Protein AF-A0A355C501-F1 (afdb_monomer)

Solvent-accessible surface area (backbone atoms only — not comparable to full-atom values): 8488 Å² total; per-residue (Å²): 134,84,82,75,64,87,80,66,60,78,45,31,34,34,79,30,38,27,74,72,57,74,81,55,64,73,56,53,54,52,31,46,77,70,29,29,43,73,42,55,95,91,54,72,19,41,30,21,38,26,37,35,63,90,40,62,81,84,36,68,42,32,51,50,22,50,52,49,39,63,69,44,60,19,72,41,34,60,40,34,39,30,44,53,84,52,52,74,67,55,50,57,50,46,54,72,77,39,56,60,41,68,32,82,94,57,64,59,68,52,54,52,51,53,52,50,37,48,53,51,39,55,50,50,51,55,50,50,52,51,53,51,51,51,38,72,76,68,49,79,84,80,83,76,87,76,73,84,128

Foldseek 3Di:
DDPPPPLDAPWEEAEQELVPDDDDVVVQVVCVVVRYHHDDPPDQTQEYEYECAVHQCPDPSVVVSLVVQVVSPHQLGYEYEYALPDDPVSVVSVVVSHHYDHDHPDCVSVVVVVVVSSVVSVVVVVVVVVVVVVVVVPPDDDDDPDDDD

Nearest PDB structures (foldseek):
  2yxb-assembly1_A  TM=6.771E-01  e=1.306E-02  Aeropyrum pernix K1
  3ub4-assembly1_A-2  TM=6.579E-01  e=1.387E+00  Homo sapiens
  3ub3-assembly1_A-2  TM=5.852E-01  e=9.352E-01  Homo sapiens
  5iy6-assembly1_3  TM=3.878E-01  e=1.216E+00  Homo sapiens
  5sup-assembly3_C  TM=4.691E-01  e=1.804E+00  Saccharomyces cerevisiae S288C

pLDDT: mean 85.32, std 12.87, range [34.84, 95.75]

Sequence (149 aa):
MINHDKDQFRAKVAWLPASGRPAPQAFIDAAGAARYRLAEPGETPDIAIVDLYGADPQSEGATDAVAAARRAGAHAGVLIAAQAGAAAEDRRRCARLGETVFLRHSVEPLIGAMRERLRLASLADEAGDRIRSLIADGRTVMFSPSVPK

Secondary structure (DSSP, 8-state):
-----TT--SEEEEEEETTSPPPPHHHHHHHHHTTEEEPPTTPPPSEEEEEETTS-TTSHHHHHHHHHHHHTT-TT-EEEEEETTS-HHHHHHHHHHSEEEEESS-SHHHHHHHHHHHHHHHHHHHHHHHHHHHHHTT-----------

Radius of gyration: 18.92 Å; Cα contacts (8 Å, |Δi|>4): 201; chains: 1; bounding box: 46×45×54 Å

Structure (mmCIF, N/CA/C/O backbone):
data_AF-A0A355C501-F1
#
_entry.id   AF-A0A355C501-F1
#
loop_
_atom_site.group_PDB
_atom_site.id
_atom_site.type_symbol
_atom_site.label_atom_id
_atom_site.label_alt_id
_atom_site.label_comp_id
_atom_site.label_asym_id
_atom_site.label_entity_id
_atom_site.label_seq_id
_atom_site.pdbx_PDB_ins_code
_atom_site.Cartn_x
_atom_site.Cartn_y
_atom_site.Cartn_z
_atom_site.occupancy
_atom_site.B_iso_or_equiv
_atom_site.auth_seq_id
_atom_site.auth_comp_id
_atom_site.auth_asym_id
_atom_site.auth_atom_id
_atom_site.pdbx_PDB_model_num
ATOM 1 N N . MET A 1 1 ? 5.531 -12.426 36.049 1.00 34.84 1 MET A N 1
ATOM 2 C CA . MET A 1 1 ? 6.009 -13.236 34.910 1.00 34.84 1 MET A CA 1
ATOM 3 C C . MET A 1 1 ? 5.590 -12.488 33.656 1.00 34.84 1 MET A C 1
ATOM 5 O O . MET A 1 1 ? 4.409 -12.481 33.343 1.00 34.84 1 MET A O 1
ATOM 9 N N . ILE A 1 2 ? 6.488 -11.710 33.048 1.00 39.38 2 ILE A N 1
ATOM 10 C CA . ILE A 1 2 ? 6.164 -10.973 31.819 1.00 39.38 2 ILE A CA 1
ATOM 11 C C . ILE A 1 2 ? 6.325 -11.978 30.685 1.00 39.38 2 ILE A C 1
ATOM 13 O O . ILE A 1 2 ? 7.450 -12.343 30.348 1.00 39.38 2 ILE A O 1
ATOM 17 N N . ASN A 1 3 ? 5.208 -12.474 30.152 1.00 37.12 3 ASN A N 1
ATOM 18 C CA . ASN A 1 3 ? 5.219 -13.211 28.897 1.00 37.12 3 ASN A CA 1
ATOM 19 C C . ASN A 1 3 ? 5.588 -12.190 27.816 1.00 37.12 3 ASN A C 1
ATOM 21 O O . ASN A 1 3 ? 4.753 -11.420 27.350 1.00 37.12 3 ASN A O 1
ATOM 25 N N . HIS A 1 4 ? 6.874 -12.093 27.489 1.00 43.72 4 HIS A N 1
ATOM 26 C CA . HIS A 1 4 ? 7.277 -11.456 26.249 1.00 43.72 4 HIS A CA 1
ATOM 27 C C . HIS A 1 4 ? 6.821 -12.393 25.135 1.00 43.72 4 HIS A C 1
ATOM 29 O O . HIS A 1 4 ? 7.557 -13.317 24.797 1.00 43.72 4 HIS A O 1
ATOM 35 N N . ASP A 1 5 ? 5.606 -12.178 24.622 1.00 50.06 5 ASP A N 1
ATOM 36 C CA . ASP A 1 5 ? 5.119 -12.800 23.392 1.00 50.06 5 ASP A CA 1
ATOM 37 C C . ASP A 1 5 ? 6.150 -12.530 22.296 1.00 50.06 5 ASP A C 1
ATOM 39 O O . ASP A 1 5 ? 6.207 -11.454 21.695 1.00 50.06 5 ASP A O 1
ATOM 43 N N . LYS A 1 6 ? 7.027 -13.508 22.070 1.00 51.25 6 LYS A N 1
ATOM 44 C CA . LYS A 1 6 ? 8.003 -13.483 20.979 1.00 51.25 6 LYS A CA 1
ATOM 45 C C . LYS A 1 6 ? 7.317 -13.623 19.615 1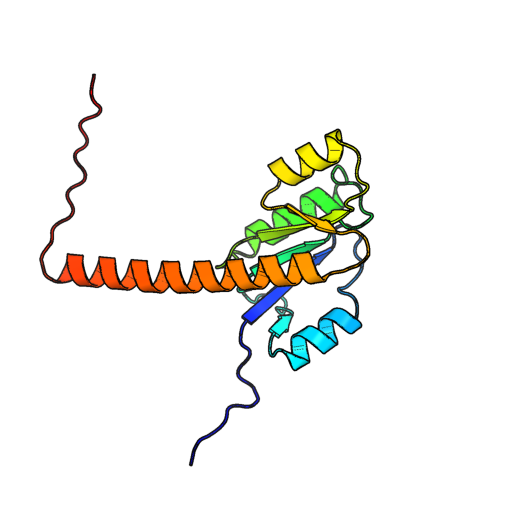.00 51.25 6 LYS A C 1
ATOM 47 O O . LYS A 1 6 ? 7.962 -13.353 18.609 1.00 51.25 6 LYS A O 1
ATOM 52 N N . ASP A 1 7 ? 6.014 -13.908 19.619 1.00 54.84 7 ASP A N 1
ATOM 53 C CA . ASP A 1 7 ? 5.165 -14.087 18.442 1.00 54.84 7 ASP A CA 1
ATOM 54 C C . ASP A 1 7 ? 4.274 -12.867 18.132 1.00 54.84 7 ASP A C 1
ATOM 56 O O . ASP A 1 7 ? 3.501 -12.891 17.174 1.00 54.84 7 ASP A O 1
ATOM 60 N N . GLN A 1 8 ? 4.374 -11.767 18.897 1.00 67.44 8 GLN A N 1
ATOM 61 C CA . GLN A 1 8 ? 3.654 -10.533 18.561 1.00 67.44 8 GLN A CA 1
ATOM 62 C C . GLN A 1 8 ? 4.344 -9.793 17.409 1.00 67.44 8 GLN A C 1
ATOM 64 O O . GLN A 1 8 ? 5.300 -9.025 17.588 1.00 67.44 8 GLN A O 1
ATOM 69 N N . PHE A 1 9 ? 3.825 -10.029 16.207 1.00 77.75 9 PHE A N 1
ATOM 70 C CA . PHE A 1 9 ? 4.120 -9.230 15.027 1.00 77.75 9 PHE A CA 1
ATOM 71 C C . PHE A 1 9 ? 3.537 -7.821 15.170 1.00 77.75 9 PHE A C 1
ATOM 73 O O . PHE A 1 9 ? 2.444 -7.630 15.695 1.00 77.75 9 PHE A O 1
ATOM 80 N N . ARG A 1 10 ? 4.282 -6.827 14.685 1.00 84.81 10 ARG A N 1
ATOM 81 C CA . ARG A 1 10 ? 3.892 -5.413 14.695 1.00 84.81 10 ARG A CA 1
ATOM 82 C C . ARG A 1 10 ? 2.913 -5.061 13.584 1.00 84.81 10 ARG A C 1
ATOM 84 O O . ARG A 1 10 ? 2.069 -4.204 13.803 1.00 84.81 10 ARG A O 1
ATOM 91 N N . ALA A 1 11 ? 3.064 -5.669 12.407 1.00 90.12 11 ALA A N 1
ATOM 92 C CA . ALA A 1 11 ? 2.107 -5.541 11.312 1.00 90.12 11 ALA A CA 1
ATOM 93 C C . ALA A 1 11 ? 2.259 -6.679 10.287 1.00 90.12 11 ALA A C 1
ATOM 95 O O . ALA A 1 11 ? 3.333 -7.278 10.139 1.00 90.12 11 ALA A O 1
ATOM 96 N N . LYS A 1 12 ? 1.177 -6.929 9.556 1.00 94.00 12 LYS A N 1
ATOM 97 C CA . LYS A 1 12 ? 1.039 -7.839 8.421 1.00 94.00 12 LYS A CA 1
ATOM 98 C C . LYS A 1 12 ? 1.103 -7.038 7.126 1.00 94.00 12 LYS A C 1
ATOM 100 O O . LYS A 1 12 ? 0.352 -6.081 6.937 1.00 94.00 12 LYS A O 1
ATOM 105 N N . VAL A 1 13 ? 1.972 -7.449 6.215 1.00 93.56 13 VAL A N 1
ATOM 106 C CA . VAL A 1 13 ? 2.197 -6.773 4.936 1.00 93.56 13 VAL A CA 1
ATOM 107 C C . VAL A 1 13 ? 1.774 -7.700 3.805 1.00 93.56 13 VAL A C 1
ATOM 109 O O . VAL A 1 13 ? 2.310 -8.795 3.668 1.00 93.56 13 VAL A O 1
ATOM 112 N N . ALA A 1 14 ? 0.838 -7.275 2.963 1.00 94.44 14 ALA A N 1
ATOM 113 C CA . ALA A 1 14 ? 0.594 -7.968 1.701 1.00 94.44 14 ALA A CA 1
ATOM 114 C C . ALA A 1 14 ? 1.596 -7.474 0.652 1.00 94.44 14 ALA A C 1
ATOM 116 O O . ALA A 1 14 ? 1.679 -6.273 0.403 1.00 94.44 14 ALA A O 1
ATOM 117 N N . TRP A 1 15 ? 2.337 -8.389 0.027 1.00 93.62 15 TRP A N 1
ATOM 118 C CA . TRP A 1 15 ? 3.214 -8.083 -1.104 1.00 93.62 15 TRP A CA 1
ATOM 119 C C . TRP A 1 15 ? 2.591 -8.608 -2.395 1.00 93.62 15 TRP A C 1
ATOM 121 O O . TRP A 1 15 ? 2.372 -9.810 -2.533 1.00 93.62 15 TRP A O 1
ATOM 131 N N . LEU A 1 16 ? 2.286 -7.709 -3.328 1.00 94.00 16 LEU A N 1
ATOM 132 C CA . LEU A 1 16 ? 1.493 -7.988 -4.525 1.00 94.00 16 LEU A CA 1
ATOM 133 C C . LEU A 1 16 ? 2.301 -7.619 -5.775 1.00 94.00 16 LEU A C 1
ATOM 135 O O . LEU A 1 16 ? 2.284 -6.464 -6.207 1.00 94.00 16 LEU A O 1
ATOM 139 N N . PRO A 1 17 ? 3.047 -8.576 -6.345 1.00 93.56 17 PRO A N 1
ATOM 140 C CA . PRO A 1 17 ? 3.934 -8.312 -7.465 1.00 93.56 17 PRO A CA 1
ATOM 141 C C . PRO A 1 17 ? 3.198 -8.368 -8.801 1.00 93.56 17 PRO A C 1
ATOM 143 O O . PRO A 1 17 ? 2.630 -9.396 -9.163 1.00 93.56 17 PRO A O 1
ATOM 146 N N . ALA A 1 18 ? 3.297 -7.304 -9.597 1.00 92.31 18 ALA A N 1
ATOM 147 C CA . ALA A 1 18 ? 2.763 -7.302 -10.961 1.00 92.31 18 ALA A CA 1
ATOM 148 C C . ALA A 1 18 ? 3.532 -8.241 -11.902 1.00 92.31 18 ALA A C 1
ATOM 150 O O . ALA A 1 18 ? 2.981 -8.766 -12.862 1.00 92.31 18 ALA A O 1
ATOM 151 N N . SER A 1 19 ? 4.816 -8.466 -11.617 1.00 87.00 19 SER A N 1
ATOM 152 C CA . SER A 1 19 ? 5.687 -9.351 -12.398 1.00 87.00 19 SER A CA 1
ATOM 153 C C . SER A 1 19 ? 5.602 -10.828 -11.986 1.00 87.00 19 SER A C 1
ATOM 155 O O . SER A 1 19 ? 6.338 -11.649 -12.531 1.00 87.00 19 SER A O 1
ATOM 157 N N . GLY A 1 20 ? 4.779 -11.166 -10.984 1.00 81.31 20 GLY A N 1
ATOM 158 C CA . GLY A 1 20 ? 4.707 -12.506 -10.391 1.00 81.31 20 GLY A CA 1
ATOM 159 C C . GLY A 1 20 ? 5.923 -12.901 -9.541 1.00 81.31 20 GLY A C 1
ATOM 160 O O . GLY A 1 20 ? 5.959 -14.001 -8.994 1.00 81.31 20 GLY A O 1
ATOM 161 N N . ARG A 1 21 ? 6.928 -12.025 -9.402 1.00 84.38 21 ARG A N 1
ATOM 162 C CA . ARG A 1 21 ? 8.116 -12.294 -8.582 1.00 84.38 21 ARG A CA 1
ATOM 163 C C . ARG A 1 21 ? 7.782 -12.161 -7.097 1.00 84.38 21 ARG A C 1
ATOM 165 O O . ARG A 1 21 ? 7.235 -11.134 -6.710 1.00 84.38 21 ARG A O 1
ATOM 172 N N . PRO A 1 22 ? 8.147 -13.129 -6.245 1.00 84.94 22 PRO A N 1
ATOM 173 C CA . PRO A 1 22 ? 7.931 -12.990 -4.812 1.00 84.94 22 PRO A CA 1
ATOM 174 C C . PRO A 1 22 ? 8.730 -11.809 -4.242 1.00 84.94 22 PRO A C 1
ATOM 176 O O . PRO A 1 22 ? 9.679 -11.320 -4.863 1.00 84.94 22 PRO A O 1
ATOM 179 N N . ALA A 1 23 ? 8.366 -11.380 -3.030 1.00 84.88 23 ALA A N 1
ATOM 180 C CA . ALA A 1 23 ? 9.163 -10.411 -2.288 1.00 84.88 23 ALA A CA 1
ATOM 181 C C . ALA A 1 23 ? 10.620 -10.907 -2.168 1.00 84.88 23 ALA A C 1
ATOM 183 O O . ALA A 1 23 ? 10.835 -12.099 -1.926 1.00 84.88 23 ALA A O 1
ATOM 184 N N . PRO A 1 24 ? 11.633 -10.033 -2.315 1.00 83.31 24 PRO A N 1
ATOM 185 C CA . PRO A 1 24 ? 13.027 -10.441 -2.162 1.00 83.31 24 PRO A CA 1
ATOM 186 C C . PRO A 1 24 ? 13.281 -11.069 -0.784 1.00 83.31 24 PRO A C 1
ATOM 188 O O . PRO A 1 24 ? 12.864 -10.504 0.225 1.00 83.31 24 PRO A O 1
ATOM 191 N N . GLN A 1 25 ? 14.024 -12.179 -0.712 1.00 83.75 25 GLN A N 1
ATOM 192 C CA . GLN A 1 25 ? 14.286 -12.865 0.566 1.00 83.75 25 GLN A CA 1
ATOM 193 C C . GLN A 1 25 ? 14.913 -11.931 1.610 1.00 83.75 25 GLN A C 1
ATOM 195 O O . GLN A 1 25 ? 14.475 -11.899 2.752 1.00 83.75 25 GLN A O 1
ATOM 200 N N . ALA A 1 26 ? 15.853 -11.077 1.196 1.00 80.44 26 ALA A N 1
ATOM 201 C CA . ALA A 1 26 ? 16.462 -10.085 2.080 1.00 80.44 26 ALA A CA 1
ATOM 202 C C . ALA A 1 26 ? 15.438 -9.107 2.690 1.00 80.44 26 ALA A C 1
ATOM 204 O O . ALA A 1 26 ? 15.602 -8.669 3.826 1.00 80.44 26 ALA A O 1
ATOM 205 N N . PHE A 1 27 ? 14.371 -8.770 1.955 1.00 82.44 27 PHE A N 1
ATOM 206 C CA . PHE A 1 27 ? 13.271 -7.973 2.494 1.00 82.44 27 PHE A CA 1
ATOM 207 C C . PHE A 1 27 ? 12.466 -8.774 3.522 1.00 82.44 27 PHE A C 1
ATOM 209 O O . PHE A 1 27 ? 12.143 -8.237 4.576 1.00 82.44 27 PHE A O 1
ATOM 216 N N . ILE A 1 28 ? 12.180 -10.049 3.245 1.00 85.75 28 ILE A N 1
ATOM 217 C CA . ILE A 1 28 ? 11.455 -10.943 4.161 1.00 85.75 28 ILE A CA 1
ATOM 218 C C . ILE A 1 28 ? 12.231 -11.122 5.472 1.00 85.75 28 ILE A C 1
ATOM 220 O O . ILE A 1 28 ? 11.657 -10.953 6.546 1.00 85.75 28 ILE A O 1
ATOM 224 N N . ASP A 1 29 ? 13.535 -11.385 5.398 1.00 83.81 29 ASP A N 1
ATOM 225 C CA . ASP A 1 29 ? 14.395 -11.570 6.571 1.00 83.81 29 ASP A CA 1
ATOM 226 C C . ASP A 1 29 ? 14.465 -10.289 7.416 1.00 83.81 29 ASP A C 1
ATOM 228 O O . ASP A 1 29 ? 14.307 -10.321 8.640 1.00 83.81 29 ASP A O 1
ATOM 232 N N . ALA A 1 30 ? 14.640 -9.135 6.761 1.00 81.69 30 ALA A N 1
ATOM 233 C CA . ALA A 1 30 ? 14.652 -7.837 7.428 1.00 81.69 30 ALA A CA 1
ATOM 234 C C . ALA A 1 30 ? 13.290 -7.495 8.056 1.00 81.69 30 ALA A C 1
ATOM 236 O O . ALA A 1 30 ? 13.239 -6.979 9.175 1.00 81.69 30 ALA A O 1
ATOM 237 N N . ALA A 1 31 ? 12.189 -7.804 7.365 1.00 83.81 31 ALA A N 1
ATOM 238 C CA . ALA A 1 31 ? 10.835 -7.651 7.884 1.00 83.81 31 ALA A CA 1
ATOM 239 C C . ALA A 1 31 ? 10.641 -8.513 9.137 1.00 83.81 31 ALA A C 1
ATOM 241 O O . ALA A 1 31 ? 10.243 -7.979 10.172 1.00 83.81 31 ALA A O 1
ATOM 242 N N . GLY A 1 32 ? 11.022 -9.792 9.082 1.00 83.81 32 GLY A N 1
ATOM 243 C CA . GLY A 1 32 ? 10.960 -10.715 10.215 1.00 83.81 32 GLY A CA 1
ATOM 244 C C . GLY A 1 32 ? 11.766 -10.225 11.420 1.00 83.81 32 GLY A C 1
ATOM 245 O O . GLY A 1 32 ? 11.239 -10.163 12.532 1.00 83.81 32 GLY A O 1
ATOM 246 N N . ALA A 1 33 ? 13.005 -9.768 11.208 1.00 82.75 33 ALA A N 1
ATOM 247 C CA . ALA A 1 33 ? 13.834 -9.178 12.265 1.00 82.75 33 ALA A CA 1
ATOM 248 C C . ALA A 1 33 ? 13.193 -7.920 12.886 1.00 82.75 33 ALA A C 1
ATOM 250 O O . ALA A 1 33 ? 13.297 -7.681 14.092 1.00 82.75 33 ALA A O 1
ATOM 251 N N . ALA A 1 34 ? 12.480 -7.136 12.075 1.00 82.62 34 ALA A N 1
ATOM 252 C CA . ALA A 1 34 ? 11.713 -5.968 12.502 1.00 82.62 34 ALA A CA 1
ATOM 253 C C . ALA A 1 34 ? 10.304 -6.304 13.041 1.00 82.62 34 ALA A C 1
ATOM 255 O O . ALA A 1 34 ? 9.557 -5.389 13.403 1.00 82.62 34 ALA A O 1
ATOM 256 N N . ARG A 1 35 ? 9.958 -7.597 13.148 1.00 86.06 35 ARG A N 1
ATOM 257 C CA . ARG A 1 35 ? 8.652 -8.133 13.574 1.00 86.06 35 ARG A CA 1
ATOM 258 C C . ARG A 1 35 ? 7.488 -7.769 12.655 1.00 86.06 35 ARG A C 1
ATOM 260 O O . ARG A 1 35 ? 6.344 -7.728 13.098 1.00 86.06 35 ARG A O 1
ATOM 267 N N . TYR A 1 36 ? 7.757 -7.514 11.387 1.00 88.00 36 TYR A N 1
ATOM 268 C CA . TYR A 1 36 ? 6.746 -7.531 10.339 1.00 88.00 36 TYR A CA 1
ATOM 269 C C . TYR A 1 36 ? 6.696 -8.922 9.718 1.00 88.00 36 TYR A C 1
ATOM 271 O O . TYR A 1 36 ? 7.714 -9.607 9.638 1.00 88.00 36 TYR A O 1
ATOM 279 N N . ARG A 1 37 ? 5.523 -9.334 9.247 1.00 90.50 37 ARG A N 1
ATOM 280 C CA . ARG A 1 37 ? 5.396 -10.568 8.468 1.00 90.50 37 ARG A CA 1
ATOM 281 C C . ARG A 1 37 ? 4.571 -10.350 7.221 1.00 90.50 37 ARG A C 1
ATOM 283 O O . ARG A 1 37 ? 3.764 -9.423 7.160 1.00 90.50 37 ARG A O 1
ATOM 290 N N . LEU A 1 38 ? 4.758 -11.228 6.244 1.00 91.06 38 LEU A N 1
ATOM 291 C CA . LEU A 1 38 ? 3.852 -11.279 5.110 1.00 91.06 38 LEU A CA 1
ATOM 292 C C . LEU A 1 38 ? 2.485 -11.807 5.563 1.00 91.06 38 LEU A C 1
ATOM 294 O O . LEU A 1 38 ? 2.400 -12.664 6.446 1.00 91.06 38 LEU A O 1
ATOM 298 N N . ALA A 1 39 ? 1.427 -11.235 4.995 1.00 91.75 39 ALA A N 1
ATOM 299 C CA . ALA A 1 39 ? 0.064 -11.702 5.211 1.00 91.75 39 ALA A CA 1
ATOM 300 C C . ALA A 1 39 ? -0.151 -13.041 4.494 1.00 91.75 39 ALA A C 1
ATOM 302 O O . ALA A 1 39 ? 0.274 -13.212 3.349 1.00 91.75 39 ALA A O 1
ATOM 303 N N . GLU A 1 40 ? -0.813 -13.976 5.167 1.00 87.75 40 GLU A N 1
ATOM 304 C CA . GLU A 1 40 ? -1.191 -15.258 4.576 1.00 87.75 40 GLU A CA 1
ATOM 305 C C . GLU A 1 40 ? -2.471 -15.117 3.733 1.00 87.75 40 GLU A C 1
ATOM 307 O O . GLU A 1 40 ? -3.260 -14.187 3.940 1.00 87.75 40 GLU A O 1
ATOM 312 N N . PRO A 1 41 ? -2.718 -16.024 2.768 1.00 82.12 41 PRO A N 1
ATOM 313 C CA . PRO A 1 41 ? -3.968 -16.029 2.018 1.00 82.12 41 PRO A CA 1
ATOM 314 C C . PRO A 1 41 ? -5.191 -16.066 2.944 1.00 82.12 41 PRO A C 1
ATOM 316 O O . PRO A 1 41 ? -5.314 -16.940 3.795 1.00 82.12 41 PRO A O 1
ATOM 319 N N . GLY A 1 42 ? -6.115 -15.122 2.753 1.00 84.06 42 GLY A N 1
ATOM 320 C CA . GLY A 1 42 ? -7.329 -14.997 3.568 1.00 84.06 42 GLY A CA 1
ATOM 321 C C . GLY A 1 42 ? -7.188 -14.086 4.789 1.00 84.06 42 GLY A C 1
ATOM 322 O O . GLY A 1 42 ? -8.200 -13.728 5.387 1.00 84.06 42 GLY A O 1
ATOM 323 N N . GLU A 1 43 ? -5.979 -13.643 5.131 1.00 91.75 43 GLU A N 1
ATOM 324 C CA . GLU A 1 43 ? -5.795 -12.619 6.153 1.00 91.75 43 GLU A CA 1
ATOM 325 C C . GLU A 1 43 ? -5.988 -11.214 5.583 1.00 91.75 43 GLU A C 1
ATOM 327 O O . GLU A 1 43 ? -5.505 -10.882 4.500 1.00 91.75 43 GLU A O 1
ATOM 332 N N . THR A 1 44 ? -6.621 -10.339 6.363 1.00 93.56 44 THR A N 1
ATOM 333 C CA . THR A 1 44 ? -6.594 -8.899 6.090 1.00 93.56 44 THR A CA 1
ATOM 334 C C . THR A 1 44 ? -5.226 -8.343 6.502 1.00 93.56 44 THR A C 1
ATOM 336 O O . THR A 1 44 ? -4.878 -8.441 7.687 1.00 93.56 44 THR A O 1
ATOM 339 N N . PRO A 1 45 ? -4.424 -7.790 5.575 1.00 95.12 45 PRO A N 1
ATOM 340 C CA . PRO A 1 45 ? -3.152 -7.159 5.906 1.00 95.12 45 PRO A CA 1
ATOM 341 C C . PRO A 1 45 ? -3.369 -5.801 6.584 1.00 95.12 45 PRO A C 1
ATOM 343 O O . PRO A 1 45 ? -4.400 -5.158 6.403 1.00 95.12 45 PRO A O 1
ATOM 346 N N . ASP A 1 46 ? -2.364 -5.318 7.306 1.00 95.25 46 ASP A N 1
ATOM 347 C CA . ASP A 1 46 ? -2.379 -3.957 7.850 1.00 95.25 46 ASP A CA 1
ATOM 348 C C . ASP A 1 46 ? -1.976 -2.943 6.775 1.00 95.25 46 ASP A C 1
ATOM 350 O O . ASP A 1 46 ? -2.488 -1.832 6.743 1.00 95.25 46 ASP A O 1
ATOM 354 N N . ILE A 1 47 ? -1.104 -3.329 5.840 1.00 95.62 47 ILE A N 1
ATOM 355 C CA . ILE A 1 47 ? -0.746 -2.525 4.667 1.00 95.62 47 ILE A CA 1
ATOM 356 C C . ILE A 1 47 ? -0.526 -3.424 3.447 1.00 95.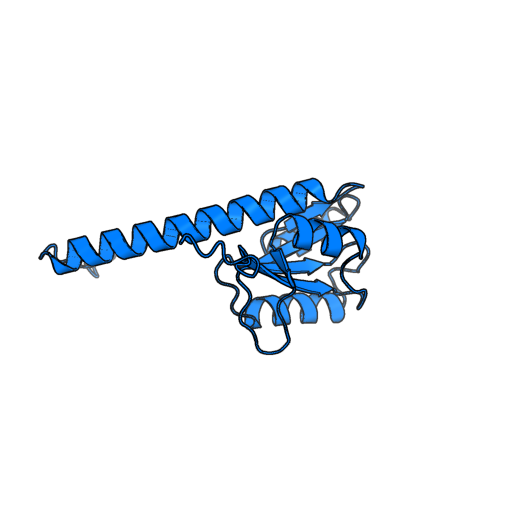62 47 ILE A C 1
ATOM 358 O O . ILE A 1 47 ? -0.012 -4.538 3.569 1.00 95.62 47 ILE A O 1
ATOM 362 N N . ALA A 1 48 ? -0.893 -2.942 2.262 1.00 95.75 48 ALA A N 1
ATOM 363 C CA . ALA A 1 48 ? -0.613 -3.623 1.002 1.00 95.75 48 ALA A CA 1
ATOM 364 C C . ALA A 1 48 ? 0.445 -2.867 0.193 1.00 95.75 48 ALA A C 1
ATOM 366 O O . ALA A 1 48 ? 0.369 -1.650 0.030 1.00 95.75 48 ALA A O 1
ATOM 367 N N . ILE A 1 49 ? 1.416 -3.600 -0.343 1.00 95.31 49 ILE A N 1
ATOM 368 C CA . ILE A 1 49 ? 2.458 -3.091 -1.230 1.00 95.31 49 ILE A CA 1
ATOM 369 C C . ILE A 1 49 ? 2.265 -3.728 -2.601 1.00 95.31 49 ILE A C 1
ATOM 371 O O . ILE A 1 49 ? 2.349 -4.946 -2.744 1.00 95.31 49 ILE A O 1
ATOM 375 N N . VAL A 1 50 ? 2.035 -2.893 -3.608 1.00 95.62 50 VAL A N 1
ATOM 376 C CA . VAL A 1 50 ? 2.038 -3.290 -5.016 1.00 95.62 50 VAL A CA 1
ATOM 377 C C . VAL A 1 50 ? 3.441 -3.096 -5.564 1.00 95.62 50 VAL A C 1
ATOM 379 O O . VAL A 1 50 ? 3.938 -1.970 -5.597 1.00 95.62 50 VAL A O 1
ATOM 382 N N . ASP A 1 51 ? 4.071 -4.172 -6.016 1.00 94.19 51 ASP A N 1
ATOM 383 C CA . ASP A 1 51 ? 5.393 -4.115 -6.633 1.00 94.19 51 ASP A CA 1
ATOM 384 C C . ASP A 1 51 ? 5.279 -4.038 -8.160 1.00 94.19 51 ASP A C 1
ATOM 386 O O . ASP A 1 51 ? 5.003 -5.030 -8.842 1.00 94.19 51 ASP A O 1
ATOM 390 N N . LEU A 1 52 ? 5.484 -2.828 -8.684 1.00 93.44 52 LEU A N 1
ATOM 391 C CA . LEU A 1 52 ? 5.606 -2.523 -10.110 1.00 93.44 52 LEU A CA 1
ATOM 392 C C . LEU A 1 52 ? 7.072 -2.323 -10.526 1.00 93.44 52 LEU A C 1
ATOM 394 O O . LEU A 1 52 ? 7.344 -1.823 -11.619 1.00 93.44 52 LEU A O 1
ATOM 398 N N . TYR A 1 53 ? 8.045 -2.645 -9.669 1.00 89.00 53 TYR A N 1
ATOM 399 C CA . TYR A 1 53 ? 9.449 -2.413 -9.977 1.00 89.00 53 TYR A CA 1
ATOM 400 C C . TYR A 1 53 ? 9.902 -3.296 -11.151 1.00 89.00 53 TYR A C 1
ATOM 402 O O . TYR A 1 53 ? 9.941 -4.524 -11.069 1.00 89.00 53 TYR A O 1
ATOM 410 N N . GLY A 1 54 ? 10.257 -2.656 -12.269 1.00 84.88 54 GLY A N 1
ATOM 411 C CA . GLY A 1 54 ? 10.625 -3.347 -13.507 1.00 84.88 54 GLY A CA 1
ATOM 412 C C . GLY A 1 54 ? 9.453 -4.015 -14.238 1.00 84.88 54 GLY A C 1
ATOM 413 O O . GLY A 1 54 ? 9.698 -4.815 -15.140 1.00 84.88 54 GLY A O 1
ATOM 414 N N . ALA A 1 55 ? 8.208 -3.716 -13.857 1.00 88.12 55 ALA A N 1
ATOM 415 C CA . ALA A 1 55 ? 7.006 -4.107 -14.588 1.00 88.12 55 ALA A CA 1
ATOM 416 C C . ALA A 1 55 ? 6.471 -2.927 -15.412 1.00 88.12 55 ALA A C 1
ATOM 418 O O . ALA A 1 55 ? 6.665 -1.768 -15.044 1.00 88.12 55 ALA A O 1
ATOM 419 N N . ASP A 1 56 ? 5.767 -3.226 -16.504 1.00 88.75 56 ASP A N 1
ATOM 420 C CA . ASP A 1 56 ? 4.998 -2.222 -17.240 1.00 88.75 56 ASP A CA 1
ATOM 421 C C . ASP A 1 56 ? 3.737 -1.849 -16.431 1.00 88.75 56 ASP A C 1
ATOM 423 O O . ASP A 1 56 ? 2.899 -2.727 -16.189 1.00 88.75 56 ASP A O 1
ATOM 427 N N . PRO A 1 57 ? 3.553 -0.577 -16.023 1.00 87.50 57 PRO A N 1
ATOM 428 C CA . PRO A 1 57 ? 2.358 -0.134 -15.305 1.00 87.50 57 PRO A CA 1
ATOM 429 C C . PRO A 1 57 ? 1.047 -0.295 -16.089 1.00 87.50 57 PRO A C 1
ATOM 431 O O . PRO A 1 57 ? -0.021 -0.181 -15.492 1.00 87.50 57 PRO A O 1
ATOM 434 N N . GLN A 1 58 ? 1.108 -0.506 -17.408 1.00 87.44 58 GLN A N 1
ATOM 435 C CA . GLN A 1 58 ? -0.055 -0.745 -18.271 1.00 87.44 58 GLN A CA 1
ATOM 436 C C . GLN A 1 58 ? -0.388 -2.228 -18.436 1.00 87.44 58 GLN A C 1
ATOM 438 O O . GLN A 1 58 ? -1.426 -2.561 -19.004 1.00 87.44 58 GLN A O 1
ATOM 443 N N . SER A 1 59 ? 0.478 -3.116 -17.950 1.00 90.19 59 SER A N 1
ATOM 444 C CA . SER A 1 59 ? 0.238 -4.548 -18.049 1.00 90.19 59 SER A CA 1
ATOM 445 C C . SER A 1 59 ? -1.013 -4.968 -17.276 1.00 90.19 59 SER A C 1
ATOM 447 O O . SER A 1 59 ? -1.406 -4.363 -16.270 1.00 90.19 59 SER A O 1
ATOM 449 N N . GLU A 1 60 ? -1.616 -6.064 -17.726 1.00 91.00 60 GLU A N 1
ATOM 450 C CA . GLU A 1 60 ? -2.715 -6.719 -17.017 1.00 91.00 60 GLU A CA 1
ATOM 451 C C . GLU A 1 60 ? -2.291 -7.094 -15.588 1.00 91.00 60 GLU A C 1
ATOM 453 O O . GLU A 1 60 ? -2.991 -6.768 -14.634 1.00 91.00 60 GLU A O 1
ATOM 458 N N . GLY A 1 61 ? -1.064 -7.602 -15.412 1.00 91.88 61 GLY A N 1
ATOM 459 C CA . GLY A 1 61 ? -0.496 -7.912 -14.096 1.00 91.88 61 GLY A CA 1
ATOM 460 C C . GLY A 1 61 ? -0.399 -6.706 -13.152 1.00 91.88 61 GLY A C 1
ATOM 461 O O . GLY A 1 61 ? -0.655 -6.840 -11.955 1.00 91.88 61 GLY A O 1
ATOM 462 N N . ALA A 1 62 ? -0.088 -5.509 -13.662 1.00 91.81 62 ALA A N 1
ATOM 463 C CA . ALA A 1 62 ? -0.101 -4.285 -12.855 1.00 91.81 62 ALA A CA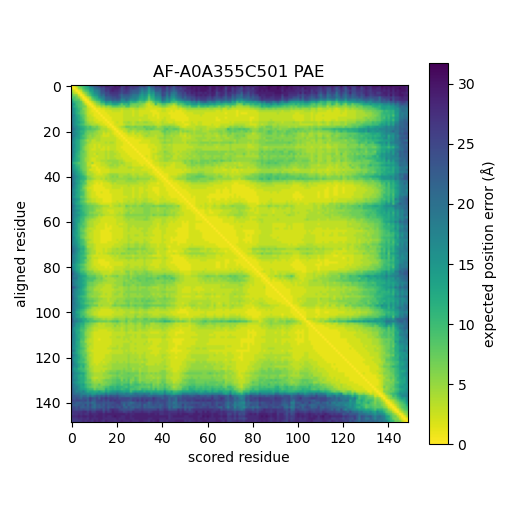 1
ATOM 464 C C . ALA A 1 62 ? -1.522 -3.905 -12.423 1.00 91.81 62 ALA A C 1
ATOM 466 O O . ALA A 1 62 ? -1.751 -3.546 -11.265 1.00 91.81 62 ALA A O 1
ATOM 467 N N . THR A 1 63 ? -2.481 -4.031 -13.340 1.00 92.25 63 THR A N 1
ATOM 468 C CA . THR A 1 63 ? -3.897 -3.769 -13.063 1.00 92.25 63 THR A CA 1
ATOM 469 C C . THR A 1 63 ? -4.435 -4.738 -12.009 1.00 92.25 63 THR A C 1
ATOM 471 O O . THR A 1 63 ? -5.052 -4.309 -11.029 1.00 92.25 63 THR A O 1
ATOM 474 N N . ASP A 1 64 ? -4.127 -6.025 -12.148 1.00 93.88 64 ASP A N 1
ATOM 475 C CA . ASP A 1 64 ? -4.552 -7.075 -11.228 1.00 93.88 64 ASP A CA 1
ATOM 476 C C . ASP A 1 64 ? -3.932 -6.926 -9.844 1.00 93.88 64 ASP A C 1
ATOM 478 O O . ASP A 1 64 ? -4.642 -7.047 -8.844 1.00 93.88 64 ASP A O 1
ATOM 482 N N . ALA A 1 65 ? -2.640 -6.599 -9.763 1.00 94.38 65 ALA A N 1
ATOM 483 C CA . ALA A 1 65 ? -1.959 -6.386 -8.490 1.00 94.38 65 ALA A CA 1
ATOM 484 C C . ALA A 1 65 ? -2.555 -5.195 -7.720 1.00 94.38 65 ALA A C 1
ATOM 486 O O . ALA A 1 65 ? -2.822 -5.302 -6.520 1.00 94.38 65 ALA A O 1
ATOM 487 N N . VAL A 1 66 ? -2.848 -4.079 -8.401 1.00 94.12 66 VAL A N 1
ATOM 488 C CA . VAL A 1 66 ? -3.519 -2.921 -7.780 1.00 94.12 66 VAL A CA 1
ATOM 489 C C . VAL A 1 66 ? -4.941 -3.271 -7.349 1.00 94.12 66 VAL A C 1
ATOM 491 O O . VAL A 1 66 ? -5.361 -2.912 -6.246 1.00 94.12 66 VAL A O 1
ATOM 494 N N . ALA A 1 67 ? -5.694 -3.979 -8.190 1.00 93.75 67 ALA A N 1
ATOM 495 C CA . ALA A 1 67 ? -7.049 -4.396 -7.858 1.00 93.75 67 ALA A CA 1
ATOM 496 C C . ALA A 1 67 ? -7.062 -5.360 -6.659 1.00 93.75 67 ALA A C 1
ATOM 498 O O . ALA A 1 67 ? -7.893 -5.214 -5.761 1.00 93.75 67 ALA A O 1
ATOM 499 N N . ALA A 1 68 ? -6.113 -6.296 -6.597 1.00 93.94 68 ALA A N 1
ATOM 500 C CA . ALA A 1 68 ? -5.923 -7.196 -5.466 1.00 93.94 68 ALA A CA 1
ATOM 501 C C . ALA A 1 68 ? -5.563 -6.430 -4.186 1.00 93.94 68 ALA A C 1
ATOM 503 O O . ALA A 1 68 ? -6.166 -6.685 -3.147 1.00 93.94 68 ALA A O 1
ATOM 504 N N . ALA A 1 69 ? -4.672 -5.436 -4.265 1.00 94.50 69 ALA A N 1
ATOM 505 C CA . ALA A 1 69 ? -4.298 -4.609 -3.115 1.00 94.50 69 ALA A CA 1
ATOM 506 C C . ALA A 1 69 ? -5.490 -3.842 -2.542 1.00 94.50 69 ALA A C 1
ATOM 508 O O . ALA A 1 69 ? -5.674 -3.783 -1.329 1.00 94.50 69 ALA A O 1
ATOM 509 N N . ARG A 1 70 ? -6.335 -3.293 -3.420 1.00 93.44 70 ARG A N 1
ATOM 510 C CA . ARG A 1 70 ? -7.564 -2.600 -3.016 1.00 93.44 70 ARG A CA 1
ATOM 511 C C . ARG A 1 70 ? -8.573 -3.559 -2.384 1.00 93.44 70 ARG A C 1
ATOM 513 O O . ARG A 1 70 ? -9.167 -3.220 -1.367 1.00 93.44 70 ARG A O 1
ATOM 520 N N . ARG A 1 71 ? -8.744 -4.759 -2.952 1.00 94.38 71 ARG A N 1
ATOM 521 C CA . ARG A 1 71 ? -9.639 -5.795 -2.405 1.00 94.38 71 ARG A CA 1
ATOM 522 C C . ARG A 1 71 ? -9.157 -6.374 -1.078 1.00 94.38 71 ARG A C 1
ATOM 524 O O . ARG A 1 71 ? -9.993 -6.799 -0.292 1.00 94.38 71 ARG A O 1
ATOM 531 N N . ALA A 1 72 ? -7.849 -6.372 -0.819 1.00 92.75 72 ALA A N 1
ATOM 532 C CA . ALA A 1 72 ? -7.290 -6.872 0.433 1.00 92.75 72 ALA A CA 1
ATOM 533 C C . ALA A 1 72 ? -7.785 -6.089 1.662 1.00 92.75 72 ALA A C 1
ATOM 535 O O . ALA A 1 72 ? -7.710 -6.608 2.770 1.00 92.75 72 ALA A O 1
ATOM 536 N N . GLY A 1 73 ? -8.301 -4.864 1.480 1.00 90.31 73 GLY A N 1
ATOM 537 C CA . GLY A 1 73 ? -8.893 -4.085 2.570 1.00 90.31 73 GLY A CA 1
ATOM 538 C C . GLY A 1 73 ? -7.868 -3.667 3.622 1.00 90.31 73 GLY A C 1
ATOM 539 O O . GLY A 1 73 ? -8.189 -3.620 4.805 1.00 90.31 73 GLY A O 1
ATOM 540 N N . ALA A 1 74 ? -6.631 -3.406 3.191 1.00 93.38 74 ALA A N 1
ATOM 541 C CA . ALA A 1 74 ? -5.53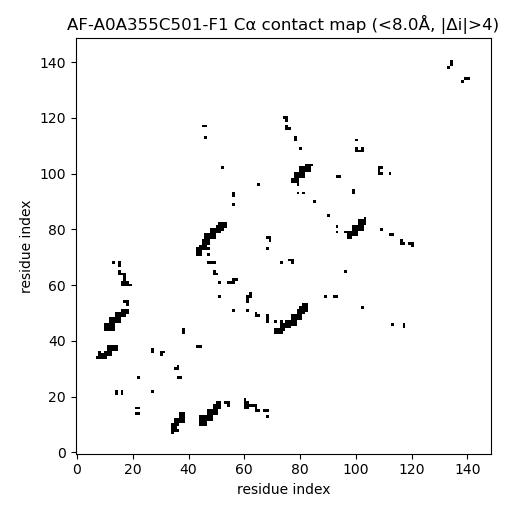9 -3.069 4.088 1.00 93.38 74 ALA A CA 1
ATOM 542 C C . ALA A 1 74 ? -5.841 -1.793 4.884 1.00 93.38 74 ALA A C 1
ATOM 544 O O . ALA A 1 74 ? -6.091 -0.742 4.288 1.00 93.38 74 ALA A O 1
ATOM 545 N N . HIS A 1 75 ? -5.783 -1.878 6.213 1.00 91.56 75 HIS A N 1
ATOM 546 C CA . HIS A 1 75 ? -6.187 -0.791 7.114 1.00 91.56 75 HIS A CA 1
ATOM 547 C C . HIS A 1 75 ? -5.398 0.510 6.882 1.00 91.56 75 HIS A C 1
ATOM 549 O O . HIS A 1 75 ? -5.987 1.566 6.663 1.00 91.56 75 HIS A O 1
ATOM 555 N N . ALA A 1 76 ? -4.068 0.430 6.802 1.00 93.38 76 ALA A N 1
ATOM 556 C CA . ALA A 1 76 ? -3.192 1.566 6.510 1.00 93.38 76 ALA A CA 1
ATOM 557 C C . ALA A 1 76 ? -3.146 1.943 5.015 1.00 93.38 76 ALA A C 1
ATOM 559 O O . ALA A 1 76 ? -2.503 2.931 4.629 1.00 93.38 76 ALA A O 1
ATOM 560 N N . GLY A 1 77 ? -3.855 1.196 4.165 1.00 93.69 77 GLY A N 1
ATOM 561 C CA . GLY A 1 77 ? -4.005 1.441 2.737 1.00 93.69 77 GLY A CA 1
ATOM 562 C C . GLY A 1 77 ? -2.979 0.729 1.854 1.00 93.69 77 GLY A C 1
ATOM 563 O O . GLY A 1 77 ? -2.396 -0.296 2.214 1.00 93.69 77 GLY A O 1
ATOM 564 N N . VAL A 1 78 ? -2.801 1.278 0.650 1.00 95.38 78 VAL A N 1
AT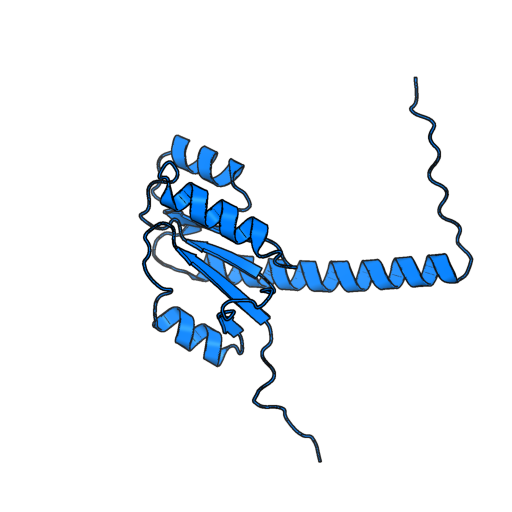OM 565 C CA . VAL A 1 78 ? -1.987 0.697 -0.425 1.00 95.38 78 VAL A CA 1
ATOM 566 C C . VAL A 1 78 ? -0.827 1.627 -0.764 1.00 95.38 78 VAL A C 1
ATOM 568 O O . VAL A 1 78 ? -1.040 2.814 -1.012 1.00 95.38 78 VAL A O 1
ATOM 571 N N . LEU A 1 79 ? 0.378 1.067 -0.841 1.00 95.75 79 LEU A N 1
ATOM 572 C CA . LEU A 1 79 ? 1.568 1.708 -1.393 1.00 95.75 79 LEU A CA 1
ATOM 573 C C . LEU A 1 79 ? 1.968 1.034 -2.702 1.00 95.75 79 LEU A C 1
ATOM 575 O O . LEU A 1 79 ? 1.881 -0.183 -2.838 1.00 95.75 79 LEU A O 1
ATOM 579 N N . ILE A 1 80 ? 2.445 1.824 -3.657 1.00 95.69 80 ILE A N 1
ATOM 580 C CA . ILE A 1 80 ? 2.917 1.339 -4.954 1.00 95.69 80 ILE A CA 1
ATOM 581 C C . ILE A 1 80 ? 4.422 1.562 -5.035 1.00 95.69 80 ILE A C 1
ATOM 583 O O . ILE A 1 80 ? 4.887 2.696 -5.004 1.00 95.69 80 ILE A O 1
ATOM 587 N N . ALA A 1 81 ? 5.198 0.494 -5.162 1.00 94.50 81 ALA A N 1
ATOM 588 C CA . ALA A 1 81 ? 6.622 0.558 -5.447 1.00 94.50 81 ALA A CA 1
ATOM 589 C C . ALA A 1 81 ? 6.830 0.561 -6.965 1.00 94.50 81 ALA A C 1
ATOM 591 O O . ALA A 1 81 ? 6.403 -0.359 -7.654 1.00 94.50 81 ALA A O 1
ATOM 592 N N . ALA A 1 82 ? 7.478 1.593 -7.503 1.00 94.12 82 ALA A N 1
ATOM 593 C CA . ALA A 1 82 ? 7.732 1.716 -8.938 1.00 94.12 82 ALA A CA 1
ATOM 594 C C . ALA A 1 82 ? 9.183 2.115 -9.218 1.00 94.12 82 ALA A C 1
ATOM 596 O O . ALA A 1 82 ? 9.867 2.686 -8.369 1.00 94.12 82 ALA A O 1
ATOM 597 N N . GLN A 1 83 ? 9.665 1.856 -10.431 1.00 92.62 83 GLN A N 1
ATOM 598 C CA . GLN A 1 83 ? 11.025 2.221 -10.818 1.00 92.62 83 GLN A CA 1
ATOM 599 C C . GLN A 1 83 ? 11.162 3.742 -11.005 1.00 92.62 83 GLN A C 1
ATOM 601 O O . GLN A 1 83 ? 10.423 4.373 -11.755 1.00 92.62 83 GLN A O 1
ATOM 606 N N . ALA A 1 84 ? 12.156 4.358 -10.365 1.00 90.19 84 ALA A N 1
ATOM 607 C CA . ALA A 1 84 ? 12.408 5.798 -10.451 1.00 90.19 84 ALA A CA 1
ATOM 608 C C . ALA A 1 84 ? 12.891 6.259 -11.832 1.00 90.19 84 ALA A C 1
ATOM 610 O O . ALA A 1 84 ? 12.754 7.438 -12.155 1.00 90.19 84 ALA A O 1
ATOM 611 N N . GLY A 1 85 ? 13.451 5.342 -12.624 1.00 86.62 85 GLY A N 1
ATOM 612 C CA . GLY A 1 85 ? 13.810 5.563 -14.025 1.00 86.62 85 GLY A CA 1
ATOM 613 C C . GLY A 1 85 ? 12.632 5.480 -15.002 1.00 86.62 85 GLY A C 1
ATOM 614 O O . GLY A 1 85 ? 12.860 5.624 -16.197 1.00 86.62 85 GLY A O 1
ATOM 615 N N . ALA A 1 86 ? 11.402 5.243 -14.528 1.00 87.69 86 ALA A N 1
ATOM 616 C CA . ALA A 1 86 ? 10.218 5.204 -15.384 1.00 87.69 86 ALA A CA 1
ATOM 617 C C . ALA A 1 86 ? 10.004 6.537 -16.121 1.00 87.69 86 ALA A C 1
ATOM 619 O O . ALA A 1 86 ? 10.271 7.618 -15.574 1.00 87.69 86 ALA A O 1
ATOM 620 N N . ALA A 1 87 ? 9.493 6.457 -17.352 1.00 90.81 87 ALA A N 1
ATOM 621 C CA . ALA A 1 87 ? 9.204 7.624 -18.175 1.00 90.81 87 ALA A CA 1
ATOM 622 C C . ALA A 1 87 ? 8.171 8.542 -17.497 1.00 90.81 87 ALA A C 1
ATOM 624 O O . ALA A 1 87 ? 7.364 8.110 -16.675 1.00 90.81 87 ALA A O 1
ATOM 625 N N . ALA A 1 88 ? 8.165 9.832 -17.846 1.00 90.75 88 ALA A N 1
ATOM 626 C CA . ALA A 1 88 ? 7.272 10.812 -17.217 1.00 90.75 88 ALA A CA 1
ATOM 627 C C . ALA A 1 88 ? 5.786 10.415 -17.301 1.00 90.75 88 ALA A C 1
ATOM 629 O O . ALA A 1 88 ? 5.023 10.666 -16.367 1.00 90.75 88 ALA A O 1
ATOM 630 N N . GLU A 1 89 ? 5.383 9.781 -18.400 1.00 90.88 89 GLU A N 1
ATOM 631 C CA . GLU A 1 89 ? 4.027 9.275 -18.587 1.00 90.88 89 GLU A CA 1
ATOM 632 C C . GLU A 1 89 ? 3.692 8.141 -17.607 1.00 90.88 89 GLU A C 1
ATOM 634 O O . GLU A 1 89 ? 2.667 8.200 -16.925 1.00 90.88 89 GLU A O 1
ATOM 639 N N . ASP A 1 90 ? 4.591 7.171 -17.457 1.00 90.12 90 ASP A N 1
ATOM 640 C CA . ASP A 1 90 ? 4.444 6.055 -16.520 1.00 90.12 90 ASP A CA 1
ATOM 641 C C . ASP A 1 90 ? 4.400 6.536 -15.074 1.00 90.12 90 ASP A C 1
ATOM 643 O O . ASP A 1 90 ? 3.575 6.084 -14.284 1.00 90.12 90 ASP A O 1
ATOM 647 N N . ARG A 1 91 ? 5.200 7.550 -14.728 1.00 91.38 91 ARG A N 1
ATOM 648 C CA . ARG A 1 91 ? 5.148 8.169 -13.396 1.00 91.38 91 ARG A CA 1
ATOM 649 C C . ARG A 1 91 ? 3.784 8.793 -13.107 1.00 91.38 91 ARG A C 1
ATOM 651 O O . ARG A 1 91 ? 3.255 8.615 -12.010 1.00 91.38 91 ARG A O 1
ATOM 658 N N . ARG A 1 92 ? 3.191 9.496 -14.082 1.00 90.19 92 ARG A N 1
ATOM 659 C CA . ARG A 1 92 ? 1.824 10.044 -13.963 1.00 90.19 92 ARG A CA 1
ATOM 660 C C . ARG A 1 92 ? 0.780 8.935 -13.872 1.00 90.19 92 ARG A C 1
ATOM 662 O O . ARG A 1 92 ? -0.247 9.119 -13.226 1.00 90.19 92 ARG A O 1
ATOM 669 N N . ARG A 1 93 ? 1.003 7.799 -14.534 1.00 88.31 93 ARG A N 1
ATOM 670 C CA . ARG A 1 93 ? 0.124 6.625 -14.446 1.00 88.31 93 ARG A CA 1
ATOM 671 C C . ARG A 1 93 ? 0.175 6.016 -13.050 1.00 88.31 93 ARG A C 1
ATOM 673 O O . ARG A 1 93 ? -0.878 5.935 -12.428 1.00 88.31 93 ARG A O 1
ATOM 680 N N . CYS A 1 94 ? 1.358 5.723 -12.514 1.00 88.88 94 CYS A N 1
ATOM 681 C CA . CYS A 1 94 ? 1.494 5.206 -11.151 1.00 88.88 94 CYS A CA 1
ATOM 682 C C . CYS A 1 94 ? 0.850 6.140 -10.115 1.00 88.88 94 CYS A C 1
ATOM 684 O O . CYS A 1 94 ? 0.067 5.688 -9.285 1.00 88.88 94 CYS A O 1
ATOM 686 N N . ALA A 1 95 ? 1.058 7.456 -10.239 1.00 86.19 95 ALA A N 1
ATOM 687 C CA . ALA A 1 95 ? 0.438 8.438 -9.347 1.00 86.19 95 ALA A CA 1
ATOM 688 C C . ALA A 1 95 ? -1.107 8.410 -9.362 1.00 86.19 95 ALA A C 1
ATOM 690 O O . ALA A 1 95 ? -1.735 8.728 -8.357 1.00 86.19 95 ALA A O 1
ATOM 691 N N . ARG A 1 96 ? -1.736 8.015 -10.480 1.00 86.75 96 ARG A N 1
ATOM 692 C CA . ARG A 1 96 ? -3.198 7.831 -10.562 1.00 86.75 96 ARG A CA 1
ATOM 693 C C . ARG A 1 96 ? -3.674 6.526 -9.925 1.00 86.75 96 ARG A C 1
ATOM 695 O O . ARG A 1 96 ? -4.833 6.434 -9.530 1.00 86.75 96 ARG A O 1
ATOM 702 N N . LEU A 1 97 ? -2.805 5.521 -9.835 1.00 84.50 97 LEU A N 1
ATOM 703 C CA . LEU A 1 97 ? -3.120 4.239 -9.204 1.00 84.50 97 LEU A CA 1
ATOM 704 C C . LEU A 1 97 ? -3.132 4.354 -7.673 1.00 84.50 97 LEU A C 1
ATOM 706 O O . LEU A 1 97 ? -3.912 3.652 -7.023 1.00 84.50 97 LEU A O 1
ATOM 710 N N . GLY A 1 98 ? -2.321 5.253 -7.109 1.00 84.81 98 GLY A N 1
ATOM 711 C CA . GLY A 1 98 ? -2.271 5.526 -5.677 1.00 84.81 98 GLY A CA 1
ATOM 712 C C . GLY A 1 98 ? -0.949 6.144 -5.228 1.00 84.81 98 GLY A C 1
ATOM 713 O O . GLY A 1 98 ? -0.155 6.644 -6.030 1.00 84.81 98 GLY A O 1
ATOM 714 N N . GLU A 1 99 ? -0.710 6.091 -3.920 1.00 92.31 99 GLU A N 1
ATOM 715 C CA . GLU A 1 99 ? 0.515 6.593 -3.302 1.00 92.31 99 GLU A CA 1
ATOM 716 C C . GLU A 1 99 ? 1.724 5.783 -3.791 1.00 92.31 99 GLU A C 1
ATOM 718 O O . GLU A 1 99 ? 1.886 4.608 -3.462 1.00 92.31 99 GLU A O 1
ATOM 723 N N . THR A 1 100 ? 2.549 6.410 -4.634 1.00 94.62 100 THR A N 1
ATOM 72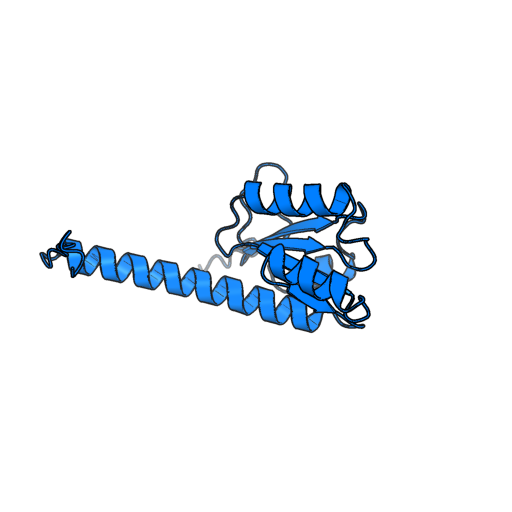4 C CA . THR A 1 100 ? 3.661 5.748 -5.324 1.00 94.62 100 THR A CA 1
ATOM 725 C C . THR A 1 100 ? 5.005 6.180 -4.756 1.00 94.62 100 THR A C 1
ATOM 727 O O . THR A 1 100 ? 5.328 7.368 -4.724 1.00 94.62 100 THR A O 1
ATOM 730 N N . VAL A 1 101 ? 5.832 5.200 -4.409 1.00 94.75 101 VAL A N 1
ATOM 731 C CA . VAL A 1 101 ? 7.229 5.360 -4.023 1.00 94.75 101 VAL A CA 1
ATOM 732 C C . VAL A 1 101 ? 8.122 4.945 -5.189 1.00 94.75 101 VAL A C 1
ATOM 734 O O . VAL A 1 101 ? 8.117 3.797 -5.633 1.00 94.75 101 VAL A O 1
ATOM 737 N N . PHE A 1 102 ? 8.915 5.892 -5.686 1.00 93.44 102 PHE A N 1
ATOM 738 C CA . PHE A 1 102 ? 9.842 5.661 -6.789 1.00 93.44 102 PHE A CA 1
ATOM 739 C C . PHE A 1 102 ? 11.209 5.208 -6.271 1.00 93.44 102 PHE A C 1
ATOM 741 O O . PHE A 1 102 ? 11.923 5.969 -5.620 1.00 93.44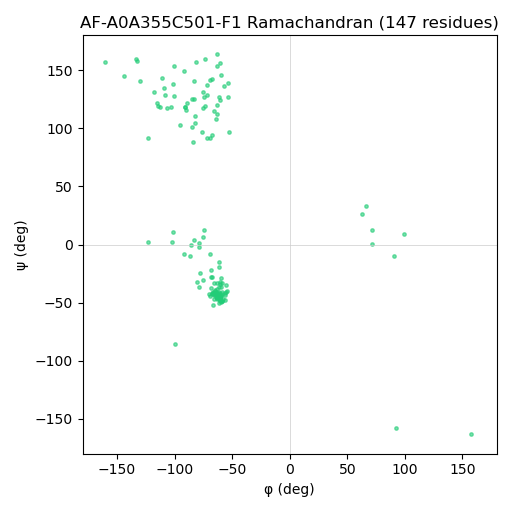 102 PHE A O 1
ATOM 748 N N . LEU A 1 103 ? 11.592 3.981 -6.608 1.00 91.75 103 LEU A N 1
ATOM 749 C CA . LEU A 1 103 ? 12.803 3.320 -6.133 1.00 91.75 103 LEU A CA 1
ATOM 750 C C . LEU A 1 103 ? 13.903 3.358 -7.196 1.00 91.75 103 LEU A C 1
ATOM 752 O O . LEU A 1 103 ? 13.645 3.155 -8.380 1.00 91.75 103 LEU A O 1
ATOM 756 N N . ARG A 1 104 ? 15.145 3.622 -6.779 1.00 88.69 104 ARG A N 1
ATOM 757 C CA . ARG A 1 104 ? 16.337 3.471 -7.635 1.00 88.69 104 ARG A CA 1
ATOM 758 C C . ARG A 1 104 ? 17.043 2.160 -7.319 1.00 88.69 104 ARG A C 1
ATOM 760 O O . ARG A 1 104 ? 16.775 1.156 -7.950 1.00 88.69 104 ARG A O 1
ATOM 767 N N . HIS A 1 105 ? 17.920 2.174 -6.322 1.00 83.69 105 HIS A N 1
ATOM 768 C CA . HIS A 1 105 ? 18.739 1.018 -5.939 1.00 83.69 105 HIS A CA 1
ATOM 769 C C . HIS A 1 105 ? 18.551 0.625 -4.469 1.00 83.69 105 HIS A C 1
ATOM 771 O O . HIS A 1 105 ? 19.215 -0.283 -3.989 1.00 83.69 105 HIS A O 1
ATOM 777 N N . SER A 1 106 ? 17.665 1.322 -3.753 1.00 84.50 106 SER A N 1
ATOM 778 C CA . SER A 1 106 ? 17.394 1.106 -2.333 1.00 84.50 106 SER A CA 1
ATOM 779 C C . SER A 1 106 ? 15.891 0.984 -2.103 1.00 84.50 106 SER A C 1
ATOM 781 O O . SER A 1 106 ? 15.100 1.712 -2.710 1.00 84.50 106 SER A O 1
ATOM 783 N N . VAL A 1 107 ? 15.523 0.065 -1.210 1.00 85.50 107 VAL A N 1
ATOM 784 C CA . VAL A 1 107 ? 14.155 -0.156 -0.718 1.00 85.50 107 VAL A CA 1
ATOM 785 C C . VAL A 1 107 ? 13.818 0.753 0.473 1.00 85.50 107 VAL A C 1
ATOM 787 O O . VAL A 1 107 ? 12.661 0.858 0.868 1.00 85.50 107 VAL A O 1
ATOM 790 N N . GLU A 1 108 ? 14.800 1.458 1.041 1.00 87.69 108 GLU A N 1
ATOM 791 C CA . GLU A 1 108 ? 14.609 2.311 2.222 1.00 87.69 108 GLU A CA 1
ATOM 792 C C . GLU A 1 108 ? 13.493 3.355 2.070 1.00 87.69 108 GLU A C 1
ATOM 794 O O . GLU A 1 108 ? 12.729 3.515 3.024 1.00 87.69 108 GLU A O 1
ATOM 799 N N . PRO A 1 109 ? 13.303 4.025 0.910 1.00 91.06 109 PRO A N 1
ATOM 800 C CA . PRO A 1 109 ? 12.189 4.956 0.748 1.00 91.06 109 PRO A CA 1
ATOM 801 C C . PRO A 1 109 ? 10.825 4.276 0.905 1.00 91.06 109 PRO A C 1
ATOM 803 O O . PRO A 1 109 ? 9.913 4.853 1.494 1.00 91.06 109 PRO A O 1
ATOM 806 N N . LEU A 1 110 ? 10.690 3.033 0.423 1.00 91.75 110 LEU A N 1
ATOM 807 C CA . LEU A 1 110 ? 9.464 2.249 0.574 1.00 91.75 110 LEU A CA 1
ATOM 808 C C . LEU A 1 110 ? 9.229 1.891 2.040 1.00 91.75 110 LEU A C 1
ATOM 810 O O . LEU A 1 110 ? 8.112 2.021 2.530 1.00 91.75 110 LEU A O 1
ATOM 814 N N . ILE A 1 111 ? 10.284 1.496 2.755 1.00 89.31 111 ILE A N 1
ATOM 815 C CA . ILE A 1 111 ? 10.210 1.195 4.190 1.00 89.31 111 ILE A CA 1
ATOM 816 C C . ILE A 1 111 ? 9.813 2.446 4.985 1.00 89.31 111 ILE A C 1
ATOM 818 O O . ILE A 1 111 ? 8.979 2.361 5.886 1.00 89.31 111 ILE A O 1
ATOM 822 N N . GLY A 1 112 ? 10.381 3.608 4.655 1.00 90.88 112 GLY A N 1
ATOM 823 C CA . GLY A 1 112 ? 10.024 4.886 5.271 1.00 90.88 112 GLY A CA 1
ATOM 824 C C . GLY A 1 112 ? 8.548 5.228 5.071 1.00 90.88 112 GLY A C 1
ATOM 825 O O . GLY A 1 112 ? 7.848 5.496 6.047 1.00 90.88 112 GLY A O 1
ATOM 826 N N . ALA A 1 113 ? 8.061 5.132 3.830 1.00 93.62 113 ALA A N 1
ATOM 827 C CA . ALA A 1 113 ? 6.654 5.353 3.504 1.00 93.62 113 ALA A CA 1
ATOM 828 C C . ALA A 1 113 ? 5.735 4.359 4.232 1.00 93.62 113 ALA A C 1
ATOM 830 O O . ALA A 1 113 ? 4.765 4.764 4.863 1.00 93.62 113 ALA A O 1
ATOM 831 N N . MET A 1 114 ? 6.078 3.067 4.232 1.00 93.19 114 MET A N 1
ATOM 832 C CA . MET A 1 114 ? 5.326 2.022 4.934 1.00 93.19 114 MET A CA 1
ATOM 833 C C . MET A 1 114 ? 5.183 2.327 6.428 1.00 93.19 114 MET A C 1
ATOM 835 O O . MET A 1 114 ? 4.084 2.254 6.977 1.00 93.19 114 MET A O 1
ATOM 839 N N . ARG A 1 115 ? 6.284 2.699 7.091 1.00 91.50 115 ARG A N 1
ATOM 840 C CA . ARG A 1 115 ? 6.279 3.046 8.518 1.00 91.50 115 ARG A CA 1
ATOM 841 C C . ARG A 1 115 ? 5.399 4.252 8.807 1.00 91.50 115 ARG A C 1
ATOM 843 O O . ARG A 1 115 ? 4.659 4.228 9.787 1.00 91.50 115 ARG A O 1
ATOM 850 N N . GLU A 1 116 ? 5.483 5.287 7.977 1.00 93.62 116 GLU A N 1
ATOM 851 C CA . GLU A 1 116 ? 4.669 6.483 8.170 1.00 93.62 116 GLU A CA 1
ATOM 852 C C . GLU A 1 116 ? 3.184 6.185 7.957 1.00 93.62 116 GLU A C 1
ATOM 854 O O . GLU A 1 116 ? 2.364 6.587 8.775 1.00 93.62 116 GLU A O 1
ATOM 859 N N . ARG A 1 117 ? 2.825 5.388 6.943 1.00 94.25 117 ARG A N 1
ATOM 860 C CA . ARG A 1 117 ? 1.437 4.956 6.718 1.00 94.25 117 ARG A CA 1
ATOM 861 C C . ARG A 1 117 ? 0.853 4.202 7.905 1.00 94.25 117 ARG A C 1
ATOM 863 O O . ARG A 1 117 ? -0.236 4.543 8.353 1.00 94.25 117 ARG A O 1
ATOM 870 N N . LEU A 1 118 ? 1.581 3.222 8.435 1.00 93.12 118 LEU A N 1
ATOM 871 C CA . LEU A 1 118 ? 1.152 2.464 9.615 1.00 93.12 118 LEU A CA 1
ATOM 872 C C . LEU A 1 118 ? 0.987 3.377 10.840 1.00 93.12 118 LEU A C 1
ATOM 874 O O . LEU A 1 118 ? 0.012 3.263 11.580 1.00 93.12 118 LEU A O 1
ATOM 878 N N . ARG A 1 119 ? 1.913 4.324 11.031 1.00 93.38 119 ARG A N 1
ATOM 879 C CA . ARG A 1 119 ? 1.850 5.304 12.121 1.00 93.38 119 ARG A CA 1
ATOM 880 C C . ARG A 1 119 ? 0.636 6.225 11.996 1.00 93.38 119 ARG A C 1
ATOM 882 O O . ARG A 1 119 ? -0.052 6.452 12.987 1.00 93.38 119 ARG A O 1
ATOM 889 N N . LEU A 1 120 ? 0.371 6.743 10.798 1.00 94.56 120 LEU A N 1
ATOM 890 C CA . LEU A 1 120 ? -0.779 7.604 10.526 1.00 94.56 120 LEU A CA 1
ATOM 891 C C . LEU A 1 120 ? -2.100 6.855 10.701 1.00 94.56 120 LEU A C 1
ATOM 893 O O . LEU A 1 120 ? -3.036 7.422 11.254 1.00 94.56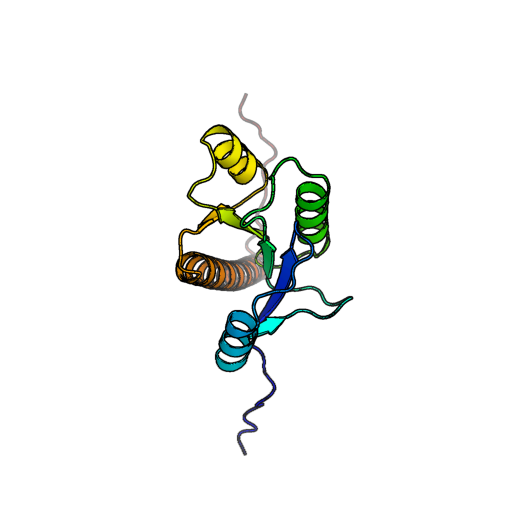 120 LEU A O 1
ATOM 897 N N . ALA A 1 121 ? -2.164 5.590 10.285 1.00 93.50 121 ALA A N 1
ATOM 898 C CA . ALA A 1 121 ? -3.342 4.751 10.472 1.00 93.50 121 ALA A CA 1
ATOM 899 C C . ALA A 1 121 ? -3.643 4.523 11.963 1.00 93.50 121 ALA A C 1
ATOM 901 O O . ALA A 1 121 ? -4.760 4.776 12.404 1.00 93.50 121 ALA A O 1
ATOM 902 N N . SER A 1 122 ? -2.626 4.181 12.763 1.00 92.56 122 SER A N 1
ATOM 903 C CA . SER A 1 122 ? -2.779 4.063 14.221 1.00 92.56 122 SER A CA 1
ATOM 904 C C . SER A 1 122 ? -3.242 5.370 14.872 1.00 92.56 122 SER A C 1
ATOM 906 O O . SER A 1 122 ? -4.078 5.344 15.772 1.00 92.56 122 SER A O 1
ATOM 908 N N . LEU A 1 123 ? -2.712 6.515 14.427 1.00 94.69 123 LEU A N 1
ATOM 909 C CA . LEU A 1 123 ? -3.108 7.820 14.956 1.00 94.69 123 LEU A CA 1
ATOM 910 C C . LEU A 1 123 ? -4.554 8.172 14.573 1.00 94.69 123 LEU A C 1
ATOM 912 O O . LEU A 1 123 ? -5.272 8.781 15.365 1.00 94.69 123 LEU A O 1
ATOM 916 N N . ALA A 1 124 ? -4.978 7.804 13.361 1.00 92.81 124 ALA A N 1
ATOM 917 C CA . ALA A 1 124 ? -6.336 8.023 12.882 1.00 92.81 124 ALA A CA 1
ATOM 918 C C . ALA A 1 124 ? -7.361 7.213 13.689 1.00 92.81 124 ALA A C 1
ATOM 920 O O . ALA A 1 124 ? -8.397 7.769 14.053 1.00 92.81 124 ALA A O 1
ATOM 921 N N . ASP A 1 125 ? -7.053 5.957 14.025 1.00 92.69 125 ASP A N 1
ATOM 922 C CA . ASP A 1 125 ? -7.902 5.133 14.894 1.00 92.69 125 ASP A CA 1
ATOM 923 C C . ASP A 1 125 ? -8.044 5.759 16.286 1.00 92.69 125 ASP A C 1
ATOM 925 O O . ASP A 1 125 ? -9.157 5.991 16.757 1.00 92.69 125 ASP A O 1
ATOM 929 N N . GLU A 1 126 ? -6.923 6.133 16.913 1.00 93.06 126 GLU A N 1
ATOM 930 C CA . GLU A 1 126 ? -6.916 6.769 18.235 1.00 93.06 126 GLU A CA 1
ATOM 931 C C . GLU A 1 126 ? -7.725 8.077 18.244 1.00 93.06 126 GLU A C 1
ATOM 933 O O . GLU A 1 126 ? -8.491 8.355 19.173 1.00 93.06 126 GLU A O 1
ATOM 938 N N . ALA A 1 127 ? -7.577 8.897 17.199 1.00 91.81 127 ALA A N 1
ATOM 939 C CA . ALA A 1 127 ? -8.358 10.116 17.039 1.00 91.81 127 ALA A CA 1
ATOM 940 C C . ALA A 1 127 ? -9.853 9.814 16.849 1.00 91.81 127 ALA A C 1
ATOM 942 O O . ALA A 1 127 ? -10.690 10.476 17.466 1.00 91.81 127 ALA A O 1
ATOM 943 N N . GLY A 1 128 ? -10.191 8.809 16.037 1.00 90.56 128 GLY A N 1
ATOM 944 C CA . GLY A 1 128 ? -11.563 8.361 15.809 1.00 90.56 128 GLY A CA 1
ATOM 945 C C . GLY A 1 128 ? -12.246 7.892 17.093 1.00 90.56 128 GLY A C 1
ATOM 946 O O . GLY A 1 128 ? -13.372 8.308 17.377 1.00 90.56 128 GLY A O 1
ATOM 947 N N . ASP A 1 129 ? -11.549 7.106 17.910 1.00 91.38 129 ASP A N 1
ATOM 948 C CA . ASP A 1 129 ? -12.052 6.622 19.197 1.00 91.38 129 ASP A CA 1
ATOM 949 C C . ASP A 1 129 ? -12.249 7.759 20.201 1.00 91.38 129 ASP A C 1
ATOM 951 O O . ASP A 1 129 ? -13.291 7.838 20.859 1.00 91.38 129 ASP A O 1
ATOM 955 N N . ARG A 1 130 ? -11.307 8.707 20.269 1.00 88.69 130 ARG A N 1
ATOM 956 C CA . ARG A 1 130 ? -11.456 9.912 21.101 1.00 88.69 130 ARG A CA 1
ATOM 957 C C . ARG A 1 130 ? -12.656 10.753 20.685 1.00 88.69 130 ARG A C 1
ATOM 959 O O . ARG A 1 130 ? -13.426 11.179 21.544 1.00 88.69 130 ARG A O 1
ATOM 966 N N . ILE A 1 131 ? -12.839 10.986 19.384 1.00 88.38 131 ILE A N 1
ATOM 967 C CA . ILE A 1 131 ? -13.998 11.724 18.861 1.00 88.38 131 ILE A CA 1
ATOM 968 C C . ILE A 1 131 ? -15.292 10.989 19.223 1.00 88.38 131 ILE A C 1
ATOM 970 O O . ILE A 1 131 ? -16.231 11.618 19.710 1.00 88.38 131 ILE A O 1
ATOM 974 N N . ARG A 1 132 ? -15.335 9.662 19.051 1.00 87.31 132 ARG A N 1
ATOM 975 C CA . ARG A 1 132 ? -16.493 8.831 19.406 1.00 87.31 132 ARG A CA 1
ATOM 976 C C . ARG A 1 132 ? -16.837 8.934 20.894 1.00 87.31 132 ARG A C 1
ATOM 978 O O . ARG A 1 132 ? -18.010 9.098 21.219 1.00 87.31 132 ARG A O 1
ATOM 985 N N . SER A 1 133 ? -15.834 8.897 21.774 1.00 85.94 133 SER A N 1
ATOM 986 C CA . SER A 1 133 ? -16.018 9.080 23.220 1.00 85.94 133 SER A CA 1
ATOM 987 C C . S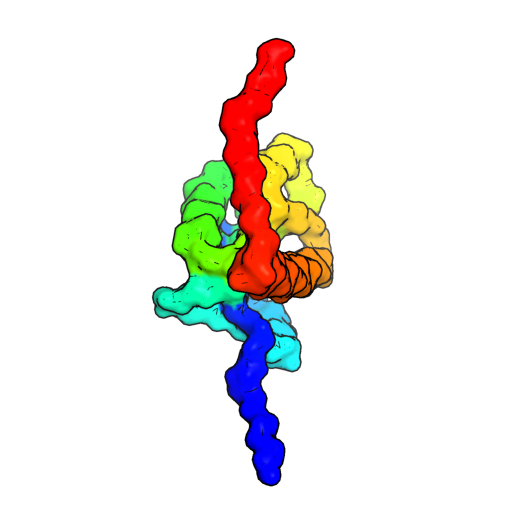ER A 1 133 ? -16.610 10.453 23.543 1.00 85.94 133 SER A C 1
ATOM 989 O O . SER A 1 133 ? -17.607 10.542 24.247 1.00 85.94 133 SER A O 1
ATOM 991 N N . LEU A 1 134 ? -16.059 11.525 22.963 1.00 84.50 134 LEU A N 1
ATOM 992 C CA . LEU A 1 134 ? -16.541 12.891 23.199 1.00 84.50 134 LEU A CA 1
ATOM 993 C C . LEU A 1 134 ? -17.987 13.108 22.722 1.00 84.50 134 LEU A C 1
ATOM 995 O O . LEU A 1 134 ? -18.718 13.892 23.327 1.00 84.50 134 LEU A O 1
ATOM 999 N N . ILE A 1 135 ? -18.396 12.439 21.639 1.00 86.00 135 ILE A N 1
ATOM 1000 C CA . ILE A 1 135 ? -19.784 12.458 21.153 1.00 86.00 135 ILE A CA 1
ATOM 1001 C C . ILE A 1 135 ? -20.701 11.704 22.122 1.00 86.00 135 ILE A C 1
ATOM 1003 O O . ILE A 1 135 ? -21.780 12.203 22.444 1.00 86.00 135 ILE A O 1
ATOM 1007 N N . ALA A 1 136 ? -20.275 10.530 22.600 1.00 81.62 136 ALA A N 1
ATOM 1008 C CA . ALA A 1 136 ? -21.035 9.728 23.561 1.00 81.62 136 ALA A CA 1
ATOM 1009 C C . ALA A 1 136 ? -21.280 10.476 24.886 1.00 81.62 136 ALA A C 1
ATOM 1011 O O . ALA A 1 136 ? -22.357 10.347 25.462 1.00 81.62 136 ALA A O 1
ATOM 1012 N N . ASP A 1 137 ? -20.348 11.342 25.296 1.00 80.19 137 ASP A N 1
ATOM 1013 C CA . ASP A 1 137 ? -20.459 12.207 26.482 1.00 80.19 137 ASP A CA 1
ATOM 1014 C C . ASP A 1 137 ? -21.415 13.414 26.296 1.00 80.19 137 ASP A C 1
ATOM 1016 O O . ASP A 1 137 ? -21.438 14.340 27.109 1.00 80.19 137 ASP A O 1
ATOM 1020 N N . GLY A 1 138 ? -22.226 13.429 25.231 1.00 66.50 138 GLY A N 1
ATOM 1021 C CA . GLY A 1 138 ? -23.318 14.390 25.036 1.00 66.50 138 GLY A CA 1
ATOM 1022 C C . GLY A 1 138 ? -23.000 15.573 24.118 1.00 66.50 138 GLY A C 1
ATOM 1023 O O . GLY A 1 138 ? -23.809 16.496 24.008 1.00 66.50 138 GLY A O 1
ATOM 1024 N N . ARG A 1 139 ? -21.856 15.570 23.417 1.00 62.44 139 ARG A N 1
ATOM 1025 C CA . ARG A 1 139 ? -21.587 16.546 22.347 1.00 62.44 139 ARG A CA 1
ATOM 1026 C C . ARG A 1 139 ? -22.219 16.071 21.039 1.00 62.44 139 ARG A C 1
ATOM 1028 O O . ARG A 1 139 ? -21.578 15.409 20.227 1.00 62.44 139 ARG A O 1
ATOM 1035 N N . THR A 1 140 ? -23.482 16.425 20.820 1.00 61.81 140 THR A N 1
ATOM 1036 C CA . THR A 1 140 ? -24.189 16.131 19.567 1.00 61.81 140 THR A CA 1
ATOM 1037 C C . THR A 1 140 ? -23.520 16.853 18.393 1.00 61.81 140 THR A C 1
ATOM 1039 O O . THR A 1 140 ? -23.574 18.078 18.295 1.00 61.81 140 THR A O 1
ATOM 1042 N N . VAL A 1 141 ? -22.904 16.106 17.474 1.00 63.03 141 VAL A N 1
ATOM 1043 C CA . VAL A 1 141 ? -22.426 16.648 16.193 1.00 63.03 141 VAL A CA 1
ATOM 1044 C C . VAL A 1 141 ? -23.599 16.632 15.216 1.00 63.03 141 VAL A C 1
ATOM 1046 O O . VAL A 1 141 ? -23.963 15.583 14.690 1.00 63.03 141 VAL A O 1
ATOM 1049 N N . MET A 1 142 ? -24.228 17.790 14.999 1.00 59.22 142 MET A N 1
ATOM 1050 C CA . MET A 1 142 ? -25.259 17.951 13.971 1.00 59.22 142 MET A CA 1
ATOM 1051 C C . MET A 1 142 ? -24.619 18.407 12.661 1.00 59.22 142 MET A C 1
ATOM 1053 O O . MET A 1 142 ? -24.041 19.491 12.588 1.00 59.22 142 MET A O 1
ATOM 1057 N N . PHE A 1 143 ? -24.746 17.599 11.612 1.00 65.25 143 PHE A N 1
ATOM 1058 C CA . PHE A 1 143 ? -24.399 18.015 10.257 1.00 65.25 143 PHE A CA 1
ATOM 1059 C C . PHE A 1 143 ? -25.583 18.796 9.673 1.00 65.25 143 PHE A C 1
ATOM 1061 O O . PHE A 1 143 ? -26.647 18.226 9.440 1.00 65.25 143 PHE A O 1
ATOM 1068 N N . SER A 1 144 ? -25.424 20.109 9.475 1.00 58.81 144 SER A N 1
ATOM 1069 C CA . SER A 1 144 ? -26.458 20.928 8.829 1.00 58.81 144 SER A CA 1
ATOM 1070 C C . SER A 1 144 ? -26.468 20.654 7.316 1.00 58.81 144 SER A C 1
ATOM 1072 O O . SER A 1 144 ? -25.421 20.800 6.684 1.00 58.81 144 SER A O 1
ATOM 1074 N N . PRO A 1 145 ? -27.612 20.306 6.697 1.00 64.94 145 PRO A N 1
ATOM 1075 C CA . PRO A 1 145 ? -27.715 20.060 5.253 1.00 64.94 145 PRO A CA 1
ATOM 1076 C C . PRO A 1 145 ? -27.707 21.345 4.404 1.00 64.94 145 PRO A C 1
ATOM 1078 O O . PRO A 1 145 ? -27.940 21.296 3.197 1.00 64.94 145 PRO A O 1
ATOM 1081 N N . SER A 1 146 ? -27.478 22.512 5.008 1.00 58.50 146 SER A N 1
ATOM 1082 C CA . SER A 1 146 ? -27.485 23.795 4.312 1.00 58.50 146 SER A CA 1
ATOM 1083 C C . SER A 1 146 ? -26.255 23.942 3.411 1.00 58.50 146 SER A C 1
ATOM 1085 O O . SER A 1 146 ? -25.213 24.434 3.842 1.00 58.50 146 SER A O 1
ATOM 1087 N N . VAL A 1 147 ? -26.397 23.536 2.149 1.00 56.81 147 VAL A N 1
ATOM 1088 C CA . VAL A 1 147 ? -25.537 23.980 1.046 1.00 56.81 147 VAL A CA 1
ATOM 1089 C C . VAL A 1 147 ? -25.742 25.496 0.898 1.00 56.81 147 VAL A C 1
ATOM 1091 O O . VAL A 1 147 ? -26.886 25.914 0.688 1.00 56.81 147 VAL A O 1
ATOM 1094 N N . PRO A 1 148 ? -24.702 26.340 1.045 1.00 59.72 148 PRO A N 1
ATOM 1095 C CA . PRO A 1 148 ? -24.836 27.758 0.740 1.00 59.72 148 PRO A CA 1
ATOM 1096 C C . PRO A 1 148 ? -25.189 27.912 -0.745 1.00 59.72 148 PRO A C 1
ATOM 1098 O O . PRO A 1 148 ? -24.528 27.319 -1.597 1.00 59.72 148 PRO A O 1
ATOM 1101 N N . LYS A 1 149 ? -26.274 28.645 -1.023 1.00 55.66 149 LYS A N 1
ATOM 1102 C CA . LYS A 1 149 ? -26.663 29.058 -2.379 1.00 55.66 149 LYS A CA 1
ATOM 1103 C C . LYS A 1 149 ? -25.675 30.067 -2.946 1.00 55.66 149 LYS A C 1
ATOM 1105 O O . LYS A 1 149 ? -25.188 30.899 -2.149 1.00 55.66 149 LYS A O 1
#

Mean predicted aligned error: 7.61 Å